Protein AF-A0A353A1F0-F1 (afdb_monomer)

Mean predicted aligned error: 6.92 Å

Secondary structure (DSSP, 8-state):
-TT---GGGT--SHHHHHHHHHTGGG-PPP----EESSS-HHHHHHHHHHHHHHHHHHHHHS-S-SS-HHHHHTT---EES--SSS-----------BTTBPPTTHHHHHHHHHHHHHHHHHH--

Foldseek 3Di:
DVPQPCVVVVRDPVCVVCVCVVCVVVVDDDDDDQEDADADPQVLVCQQVPQLVVQVVVQVVDDDDPDRSNVVCVSVRHDYPDPDDRDDDDDDDDADDPVPHRPPCNVVVVVVVVVVVVVVVVVVD

pLDDT: mean 86.82, std 7.34, range [59.19, 96.5]

Solvent-accessible surface area (backbone atoms only — not comparable to full-atom values): 7890 Å² total; per-residue (Å²): 90,97,81,67,78,48,51,91,77,72,47,66,49,61,60,63,66,44,42,63,70,76,40,46,90,71,67,71,84,84,80,84,88,41,71,34,84,86,52,41,44,41,42,43,52,49,50,48,55,46,53,57,52,50,26,48,56,49,47,72,70,43,75,96,59,100,67,56,45,47,71,74,44,64,78,66,59,55,47,52,64,57,87,67,71,94,35,65,78,82,86,87,86,86,78,78,62,54,82,96,41,72,45,93,58,48,67,61,52,49,52,52,52,50,53,48,51,53,53,52,57,62,72,77,106

Radius of gyration: 19.27 Å; Cα contacts (8 Å, |Δi|>4): 87; chains: 1; bounding box: 50×33×47 Å

Nearest PDB structures (foldseek):
  8pw1-assembly4_D  TM=2.022E-01  e=9.864E+00  Homo sapiens

Sequence (125 aa):
VKQSIYRWRGGDWEILQGAQDELSRLAPQQITLCDNWRSLPQVVSFNNAFFPKAASLLDSQAGEARFRLTDIYKDVAQRCAHSGGPQGYTRVCLYKRQGRNRPQDYDELTIMEMAQAIRQLKSLG

Structure (mmCIF, N/CA/C/O backbone):
data_AF-A0A353A1F0-F1
#
_entry.id   AF-A0A353A1F0-F1
#
loop_
_atom_site.group_PDB
_atom_site.id
_atom_site.type_symbol
_atom_site.label_atom_id
_atom_site.label_alt_id
_atom_site.label_comp_id
_atom_site.label_asym_id
_atom_site.label_entity_id
_atom_site.label_seq_id
_atom_site.pdbx_PDB_ins_code
_atom_site.Cartn_x
_atom_site.Cartn_y
_atom_site.Cartn_z
_atom_site.occupancy
_atom_site.B_iso_or_equiv
_atom_site.auth_seq_id
_atom_site.auth_comp_id
_atom_site.auth_asym_id
_atom_site.auth_atom_id
_atom_site.pdbx_PDB_model_num
ATOM 1 N N . VAL A 1 1 ? 5.277 3.322 -11.205 1.00 59.19 1 VAL A N 1
ATOM 2 C CA . VAL A 1 1 ? 4.183 2.317 -11.279 1.00 59.19 1 VAL A CA 1
ATOM 3 C C . VAL A 1 1 ? 3.209 2.334 -10.094 1.00 59.19 1 VAL A C 1
ATOM 5 O O . VAL A 1 1 ? 2.015 2.360 -10.342 1.00 59.19 1 VAL A O 1
ATOM 8 N N . LYS A 1 2 ? 3.659 2.365 -8.827 1.00 68.06 2 LYS A N 1
ATOM 9 C CA . LYS A 1 2 ? 2.849 2.120 -7.599 1.00 68.06 2 LYS A CA 1
ATOM 10 C C . LYS A 1 2 ? 1.557 2.949 -7.399 1.00 68.06 2 LYS A C 1
ATOM 12 O O . LYS A 1 2 ? 0.750 2.599 -6.551 1.00 68.06 2 LYS A O 1
ATOM 17 N N . GLN A 1 3 ? 1.371 4.040 -8.144 1.00 67.50 3 GLN A N 1
ATOM 18 C CA . GLN A 1 3 ? 0.185 4.916 -8.102 1.00 67.50 3 GLN A CA 1
ATOM 19 C C . GLN A 1 3 ? -0.622 4.888 -9.417 1.00 67.50 3 GLN A C 1
ATOM 21 O O . GLN A 1 3 ? -1.487 5.732 -9.643 1.00 67.50 3 GLN A O 1
ATOM 26 N N . SER A 1 4 ? -0.339 3.939 -10.315 1.00 71.50 4 SER A N 1
ATOM 27 C CA . SER A 1 4 ? -1.049 3.792 -11.588 1.00 71.50 4 SER A CA 1
ATOM 28 C C . SER A 1 4 ? -2.400 3.102 -11.371 1.00 71.50 4 SER A C 1
ATOM 30 O O . SER A 1 4 ? -2.544 1.897 -11.555 1.00 71.50 4 SER A O 1
ATOM 32 N N . ILE A 1 5 ? -3.396 3.876 -10.927 1.00 74.44 5 ILE A N 1
ATOM 33 C CA . ILE A 1 5 ? -4.762 3.400 -10.628 1.00 74.44 5 ILE A CA 1
ATOM 34 C C . ILE A 1 5 ? -5.770 3.668 -11.762 1.00 74.44 5 ILE A C 1
ATOM 36 O O . ILE A 1 5 ? -6.952 3.350 -11.644 1.00 74.44 5 ILE A O 1
ATOM 40 N N . TYR A 1 6 ? -5.317 4.229 -12.888 1.00 76.94 6 TYR A N 1
ATOM 41 C CA . TYR A 1 6 ? -6.164 4.640 -14.019 1.00 76.94 6 TYR A CA 1
ATOM 42 C C . TYR A 1 6 ? -6.259 3.599 -15.144 1.00 76.94 6 TYR A C 1
ATOM 44 O O . TYR A 1 6 ? -6.561 3.942 -16.287 1.00 76.94 6 TYR A O 1
ATOM 52 N N . ARG A 1 7 ? -6.048 2.312 -14.840 1.00 74.50 7 ARG A N 1
ATOM 53 C CA . ARG A 1 7 ? -6.077 1.244 -15.857 1.00 74.50 7 ARG A CA 1
ATOM 54 C C . ARG A 1 7 ? -7.414 1.165 -16.604 1.00 74.50 7 ARG A C 1
ATOM 56 O O . ARG A 1 7 ? -7.444 0.907 -17.799 1.00 74.50 7 ARG A O 1
ATOM 63 N N . TRP A 1 8 ? -8.515 1.484 -15.926 1.00 73.81 8 TRP A N 1
ATOM 64 C CA . TRP A 1 8 ? -9.861 1.531 -16.510 1.00 73.81 8 TRP A CA 1
ATOM 65 C C . TRP A 1 8 ? -10.078 2.676 -17.516 1.00 73.81 8 TRP A C 1
ATOM 67 O O . TRP A 1 8 ? -11.065 2.660 -18.243 1.00 73.81 8 TRP A O 1
ATOM 77 N N . ARG A 1 9 ? -9.165 3.655 -17.587 1.00 76.69 9 ARG A N 1
ATOM 78 C CA . ARG A 1 9 ? -9.148 4.723 -18.605 1.00 76.69 9 ARG A CA 1
ATOM 79 C C . ARG A 1 9 ? -8.105 4.481 -19.701 1.00 76.69 9 ARG A C 1
ATOM 81 O O . ARG A 1 9 ? -7.692 5.425 -20.362 1.00 76.69 9 ARG A O 1
ATOM 88 N N . GLY A 1 10 ? -7.637 3.241 -19.854 1.00 77.38 10 GLY A N 1
ATOM 89 C CA . GLY A 1 10 ? -6.571 2.905 -20.800 1.00 77.38 10 GLY A CA 1
ATOM 90 C C . GLY A 1 10 ? -5.172 3.303 -20.324 1.00 77.38 10 GLY A C 1
ATOM 91 O O . GLY A 1 10 ? -4.250 3.346 -21.129 1.00 77.38 10 GLY A O 1
ATOM 92 N N . GLY A 1 11 ? -4.991 3.601 -19.031 1.00 78.50 11 GLY A N 1
ATOM 93 C CA . GLY A 1 11 ? -3.667 3.851 -18.469 1.00 78.50 11 GLY A CA 1
ATOM 94 C C . GLY A 1 11 ? -2.814 2.583 -18.488 1.00 78.50 11 GLY A C 1
ATOM 95 O O . GLY A 1 11 ? -3.119 1.627 -17.769 1.00 78.50 11 GLY A O 1
ATOM 96 N N . ASP A 1 12 ? -1.745 2.595 -19.280 1.00 80.62 12 ASP A N 1
ATOM 97 C CA . ASP A 1 12 ? -0.781 1.505 -19.333 1.00 80.62 12 ASP A CA 1
ATOM 98 C C . ASP A 1 12 ? 0.365 1.746 -18.343 1.00 80.62 12 ASP A C 1
ATOM 100 O O . ASP A 1 12 ? 1.185 2.655 -18.485 1.00 80.62 12 ASP A O 1
ATOM 104 N N . TRP A 1 13 ? 0.393 0.944 -17.281 1.00 78.25 13 TRP A N 1
ATOM 105 C CA . TRP A 1 13 ? 1.451 1.013 -16.280 1.00 78.25 13 TRP A CA 1
ATOM 106 C C . TRP A 1 13 ? 2.751 0.361 -16.769 1.00 78.25 13 TRP A C 1
ATOM 108 O O . TRP A 1 13 ? 3.798 0.667 -16.192 1.00 78.25 13 TRP A O 1
ATOM 118 N N . GLU A 1 14 ? 2.694 -0.489 -17.807 1.00 79.00 14 GLU A N 1
ATOM 119 C CA . GLU A 1 14 ? 3.860 -1.166 -18.386 1.00 79.00 14 GLU A CA 1
ATOM 120 C C . GLU A 1 14 ? 4.861 -0.136 -18.920 1.00 79.00 14 GLU A C 1
ATOM 122 O O . GLU A 1 14 ? 6.058 -0.323 -18.737 1.00 79.00 14 GLU A O 1
ATOM 127 N N . ILE A 1 15 ? 4.391 1.017 -19.415 1.00 80.31 15 ILE A N 1
ATOM 128 C CA . ILE A 1 15 ? 5.238 2.142 -19.851 1.00 80.31 15 ILE A CA 1
ATOM 129 C C . ILE A 1 15 ? 6.209 2.572 -18.742 1.00 80.31 15 ILE A C 1
ATOM 131 O O . ILE A 1 15 ? 7.408 2.701 -18.959 1.00 80.31 15 ILE A O 1
ATOM 135 N N . LEU A 1 16 ? 5.715 2.771 -17.516 1.00 77.06 16 LEU A N 1
ATOM 136 C CA . LEU A 1 16 ? 6.564 3.197 -16.397 1.00 77.06 16 LEU A CA 1
ATOM 137 C C . LEU A 1 16 ? 7.449 2.069 -15.858 1.00 77.06 16 LEU A C 1
ATOM 139 O O . LEU A 1 16 ? 8.436 2.359 -15.187 1.00 77.06 16 LEU A O 1
ATOM 143 N N . GLN A 1 17 ? 7.071 0.810 -16.080 1.00 78.44 17 GLN A N 1
ATOM 144 C CA . GLN A 1 17 ? 7.874 -0.344 -15.681 1.00 78.44 17 GLN A CA 1
ATOM 145 C C . GLN A 1 17 ? 9.023 -0.581 -16.670 1.00 78.44 17 GLN A C 1
ATOM 147 O O . GLN A 1 17 ? 10.145 -0.820 -16.238 1.00 78.44 17 GLN A O 1
ATOM 152 N N . GLY A 1 18 ? 8.744 -0.489 -17.973 1.00 78.50 18 GLY A N 1
ATOM 153 C CA . GLY A 1 18 ? 9.695 -0.705 -19.066 1.00 78.50 18 GLY A CA 1
ATOM 154 C C . GLY A 1 18 ? 10.549 0.514 -19.414 1.00 78.50 18 GLY A C 1
ATOM 155 O O . GLY A 1 18 ? 11.543 0.370 -20.118 1.00 78.50 18 GLY A O 1
ATOM 156 N N . ALA A 1 19 ? 10.225 1.701 -18.885 1.00 81.38 19 ALA A N 1
ATOM 157 C CA . ALA A 1 19 ? 10.946 2.944 -19.171 1.00 81.38 19 ALA A CA 1
ATOM 158 C C . ALA A 1 19 ? 12.467 2.836 -18.972 1.00 81.38 19 ALA A C 1
ATOM 160 O O . ALA A 1 19 ? 13.226 3.459 -19.705 1.00 81.38 19 ALA A O 1
ATOM 161 N N . GLN A 1 20 ? 12.932 2.056 -17.994 1.00 79.50 20 GLN A N 1
ATOM 162 C CA . GLN A 1 20 ? 14.366 1.881 -17.761 1.00 79.50 20 GLN A CA 1
ATOM 163 C C . GLN A 1 20 ? 15.058 1.125 -18.903 1.00 79.50 20 GLN A C 1
ATOM 165 O O . GLN A 1 20 ? 16.146 1.521 -19.323 1.00 79.50 20 GLN A O 1
ATOM 170 N N . ASP A 1 21 ? 14.411 0.087 -19.429 1.00 82.94 21 ASP A N 1
ATOM 171 C CA . ASP A 1 21 ? 14.929 -0.714 -20.537 1.00 82.94 21 ASP A CA 1
ATOM 172 C C . ASP A 1 21 ? 14.855 0.072 -21.852 1.00 82.94 21 ASP A C 1
ATOM 174 O O . ASP A 1 21 ? 15.829 0.123 -22.608 1.00 82.94 21 ASP A O 1
ATOM 178 N N . GLU A 1 22 ? 13.739 0.765 -22.096 1.00 85.12 22 GLU A N 1
ATOM 179 C CA . GLU A 1 22 ? 13.538 1.596 -23.290 1.00 85.12 22 GLU A CA 1
ATOM 180 C C . GLU A 1 22 ? 14.512 2.779 -23.354 1.00 85.12 22 GLU A C 1
ATOM 182 O O . GLU A 1 22 ? 15.040 3.105 -24.419 1.00 85.12 22 GLU A O 1
ATOM 187 N N . LEU A 1 23 ? 14.799 3.403 -22.208 1.00 86.44 23 LEU A N 1
ATOM 188 C CA . LEU A 1 23 ? 15.713 4.540 -22.113 1.00 86.44 23 LEU A CA 1
ATOM 189 C C . LEU A 1 23 ? 17.169 4.117 -21.890 1.00 86.44 23 LEU A C 1
ATOM 191 O O . LEU A 1 23 ? 18.025 4.988 -21.781 1.00 86.44 23 LEU A O 1
ATOM 195 N N . SER A 1 24 ? 17.486 2.819 -21.858 1.00 85.19 24 SER A N 1
ATOM 196 C 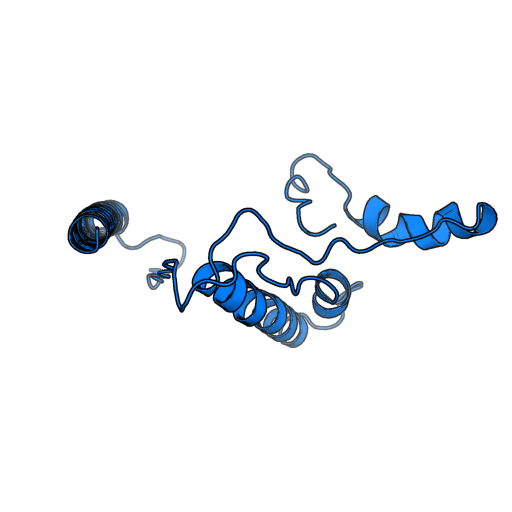CA . SER A 1 24 ? 18.829 2.292 -21.550 1.00 85.19 24 SER A CA 1
ATOM 197 C C . SER A 1 24 ? 19.960 2.950 -22.355 1.00 85.19 24 SER A C 1
ATOM 199 O O . SER A 1 24 ? 21.023 3.243 -21.808 1.00 85.19 24 SER A O 1
ATOM 201 N N . ARG A 1 25 ? 19.715 3.277 -23.633 1.00 89.31 25 ARG A N 1
ATOM 202 C CA . ARG A 1 25 ? 20.670 3.976 -24.520 1.00 89.31 25 ARG A CA 1
ATOM 203 C C . ARG A 1 25 ? 21.034 5.392 -24.063 1.00 89.31 25 ARG A C 1
ATOM 205 O O . ARG A 1 25 ? 22.068 5.905 -24.470 1.00 89.31 25 ARG A O 1
ATOM 212 N N . LEU A 1 26 ? 20.192 6.019 -23.247 1.00 90.19 26 LEU A N 1
ATOM 213 C CA . LEU A 1 26 ? 20.407 7.350 -22.675 1.00 90.19 26 LEU A CA 1
ATOM 214 C C . LEU A 1 26 ? 21.118 7.296 -21.313 1.00 90.19 26 LEU A C 1
ATOM 216 O O . LEU A 1 26 ? 21.327 8.343 -20.707 1.00 90.19 26 LEU A O 1
ATOM 220 N N . ALA A 1 27 ? 21.463 6.096 -20.829 1.00 84.06 27 ALA A N 1
ATOM 221 C CA . ALA A 1 27 ? 22.082 5.855 -19.525 1.00 84.06 27 ALA A CA 1
ATOM 222 C C . ALA A 1 27 ? 21.384 6.598 -18.358 1.00 84.06 27 ALA A C 1
ATOM 224 O O . ALA A 1 27 ? 22.035 7.334 -17.610 1.00 84.06 27 ALA A O 1
ATOM 225 N N . PRO A 1 28 ? 20.055 6.448 -18.189 1.00 85.50 28 PRO A N 1
ATOM 226 C CA . PRO A 1 28 ? 19.310 7.191 -17.186 1.00 85.50 28 PRO A CA 1
ATOM 227 C C . PRO A 1 28 ? 19.716 6.771 -15.772 1.00 85.50 28 PRO A C 1
ATOM 229 O O . PRO A 1 28 ? 19.821 5.584 -15.456 1.00 85.50 28 PRO A O 1
ATOM 232 N N . GLN A 1 29 ? 19.864 7.753 -14.884 1.00 85.81 29 GLN A N 1
ATOM 233 C CA . GLN A 1 29 ? 20.023 7.489 -13.460 1.00 85.81 29 GLN A CA 1
ATOM 234 C C . GLN A 1 29 ? 18.650 7.248 -12.822 1.00 85.81 29 GLN A C 1
ATOM 236 O O . GLN A 1 29 ? 17.804 8.142 -12.778 1.00 85.81 29 GLN A O 1
ATOM 241 N N . GLN A 1 30 ? 18.435 6.051 -12.281 1.00 82.62 30 GLN A N 1
ATOM 242 C CA . GLN A 1 30 ? 17.250 5.753 -11.482 1.00 82.62 30 GLN A CA 1
ATOM 243 C C . GLN A 1 30 ? 17.514 6.083 -10.012 1.00 82.62 30 GLN A C 1
ATOM 245 O O . GLN A 1 30 ? 18.452 5.564 -9.409 1.00 82.62 30 GLN A O 1
ATOM 250 N N . ILE A 1 31 ? 16.667 6.928 -9.421 1.00 86.06 31 ILE A N 1
ATOM 251 C CA . ILE A 1 31 ? 16.748 7.294 -8.004 1.00 86.06 31 ILE A CA 1
ATOM 252 C C . ILE A 1 31 ? 15.425 6.948 -7.324 1.00 86.06 31 ILE A C 1
ATOM 254 O O . ILE A 1 31 ? 14.369 7.470 -7.680 1.00 86.06 31 ILE A O 1
ATOM 258 N N . THR A 1 32 ? 15.486 6.083 -6.313 1.00 86.00 32 THR A N 1
ATOM 259 C CA . THR A 1 32 ? 14.329 5.736 -5.483 1.00 86.00 32 THR A CA 1
ATOM 260 C C . THR A 1 32 ? 14.239 6.676 -4.284 1.00 86.00 32 THR A C 1
ATOM 262 O O . THR A 1 32 ? 15.098 6.668 -3.405 1.00 86.00 32 THR A O 1
ATOM 265 N N . LEU A 1 33 ? 13.156 7.452 -4.213 1.00 89.94 33 LEU A N 1
ATOM 266 C CA . LEU A 1 33 ? 12.837 8.283 -3.051 1.00 89.94 33 LEU A CA 1
ATOM 267 C C . LEU A 1 33 ? 12.165 7.425 -1.974 1.00 89.94 33 LEU A C 1
ATOM 269 O O . LEU A 1 33 ? 10.978 7.103 -2.064 1.00 89.94 33 LEU A O 1
ATOM 273 N N . CYS A 1 34 ? 12.942 7.019 -0.973 1.00 91.44 34 CYS A N 1
ATOM 274 C CA . CYS A 1 34 ? 12.493 6.093 0.067 1.00 91.44 34 CYS A CA 1
ATOM 275 C C . CYS A 1 34 ? 12.008 6.778 1.353 1.00 91.44 34 CYS A C 1
ATOM 277 O O . CYS A 1 34 ? 11.360 6.118 2.161 1.00 91.44 34 CYS A O 1
ATOM 279 N N . ASP A 1 35 ? 12.255 8.074 1.546 1.00 94.31 35 ASP A N 1
ATOM 280 C CA . ASP A 1 35 ? 11.863 8.776 2.771 1.00 94.31 35 ASP A CA 1
ATOM 281 C C . ASP A 1 35 ? 10.439 9.354 2.665 1.00 94.31 35 ASP A C 1
ATOM 283 O O . ASP A 1 35 ? 10.107 10.120 1.756 1.00 94.31 35 ASP A O 1
ATOM 287 N N . ASN A 1 36 ? 9.574 8.978 3.608 1.00 94.12 36 ASN A N 1
ATOM 288 C CA . ASN A 1 36 ? 8.199 9.446 3.726 1.00 94.12 36 ASN A CA 1
ATOM 289 C C . ASN A 1 36 ? 8.107 10.550 4.788 1.00 94.12 36 ASN A C 1
ATOM 291 O O . ASN A 1 36 ? 8.199 10.295 5.991 1.00 94.12 36 ASN A O 1
ATOM 295 N N . TRP A 1 37 ? 7.877 11.773 4.313 1.00 94.50 37 TRP A N 1
ATOM 296 C CA . TRP A 1 37 ? 7.715 12.984 5.123 1.00 94.50 37 TRP A CA 1
ATOM 297 C C . TRP A 1 37 ? 6.249 13.333 5.419 1.00 94.50 37 TRP A C 1
ATOM 299 O O . TRP A 1 37 ? 5.975 14.327 6.077 1.00 94.50 37 TRP A O 1
ATOM 309 N N . ARG A 1 38 ? 5.287 12.551 4.911 1.00 93.06 38 ARG A N 1
ATOM 310 C CA . ARG A 1 38 ? 3.847 12.853 5.001 1.00 93.06 38 ARG A CA 1
ATOM 311 C C . ARG A 1 38 ? 3.157 12.102 6.134 1.00 93.06 38 ARG A C 1
ATOM 313 O O . ARG A 1 38 ? 2.225 12.622 6.736 1.00 93.06 38 ARG A O 1
ATOM 320 N N . SER A 1 39 ? 3.564 10.861 6.375 1.00 94.06 39 SER A N 1
ATOM 321 C CA . SER A 1 39 ? 2.883 9.941 7.283 1.00 94.06 39 SER A CA 1
ATOM 322 C C . SER A 1 39 ? 3.707 9.668 8.537 1.00 94.06 39 SER A C 1
ATOM 324 O O . SER A 1 39 ? 4.938 9.628 8.496 1.00 94.06 39 SER A O 1
ATOM 326 N N . LEU A 1 40 ? 3.001 9.440 9.645 1.00 94.56 40 LEU A N 1
ATOM 327 C CA . LEU A 1 40 ? 3.580 9.068 10.934 1.00 94.56 40 LEU A CA 1
ATOM 328 C C . LEU A 1 40 ? 4.036 7.592 10.957 1.00 94.56 40 LEU A C 1
ATOM 330 O O . LEU A 1 40 ? 3.567 6.797 10.129 1.00 94.56 40 LEU A O 1
ATOM 334 N N . PRO A 1 41 ? 4.913 7.202 11.906 1.00 94.81 41 PRO A N 1
ATOM 335 C CA . PRO A 1 41 ? 5.582 5.899 11.901 1.00 94.81 41 PRO A CA 1
ATOM 336 C C . PRO A 1 41 ? 4.653 4.683 11.807 1.00 94.81 41 PRO A C 1
ATOM 338 O O . PRO A 1 41 ? 4.946 3.759 11.050 1.00 94.81 41 PRO A O 1
ATOM 341 N N . GLN A 1 42 ? 3.512 4.681 12.505 1.00 94.00 42 GLN A N 1
ATOM 342 C CA . GLN A 1 42 ? 2.575 3.548 12.497 1.00 94.00 42 GLN A CA 1
ATOM 343 C C . GLN A 1 42 ? 1.949 3.304 11.121 1.00 94.00 42 GLN A C 1
ATOM 345 O O . GLN A 1 42 ? 1.785 2.159 10.708 1.00 94.00 42 GLN A O 1
ATOM 350 N N . VAL A 1 43 ? 1.641 4.369 10.377 1.00 94.88 43 VAL A N 1
ATOM 351 C CA . VAL A 1 43 ? 1.062 4.257 9.028 1.00 94.88 43 VAL A CA 1
ATOM 352 C C . VAL A 1 43 ? 2.106 3.734 8.039 1.00 94.88 43 VAL A C 1
ATOM 354 O O . VAL A 1 43 ? 1.810 2.855 7.231 1.00 94.88 43 VAL A O 1
ATOM 357 N N . VAL A 1 44 ? 3.344 4.239 8.119 1.00 95.38 44 VAL A N 1
ATOM 358 C CA . VAL A 1 44 ? 4.451 3.764 7.271 1.00 95.38 44 VAL A CA 1
ATOM 359 C C . VAL A 1 44 ? 4.760 2.294 7.567 1.00 95.38 44 VAL A C 1
ATOM 361 O O . VAL A 1 44 ? 4.866 1.496 6.639 1.00 95.38 44 VAL A O 1
ATOM 364 N N . SER A 1 45 ? 4.830 1.922 8.848 1.00 95.25 45 SER A N 1
ATOM 365 C CA . SER A 1 45 ? 5.047 0.540 9.289 1.00 95.25 45 SER A CA 1
ATOM 366 C C . SER A 1 45 ? 3.956 -0.404 8.774 1.00 95.25 45 SER A C 1
ATOM 368 O O . SER A 1 45 ? 4.266 -1.429 8.164 1.00 95.25 45 SER A O 1
ATOM 370 N N . PHE A 1 46 ? 2.681 -0.023 8.925 1.00 96.50 46 PHE A N 1
ATOM 371 C CA . PHE A 1 46 ? 1.562 -0.798 8.393 1.00 96.50 46 PHE A CA 1
ATOM 372 C C . PHE A 1 46 ? 1.682 -1.007 6.879 1.00 96.50 46 PHE A C 1
ATOM 37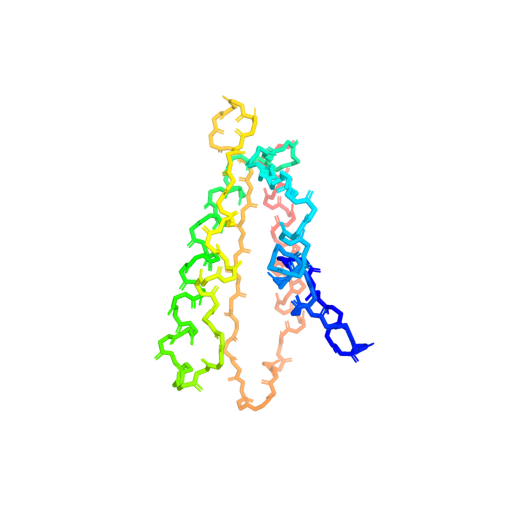4 O O . PHE A 1 46 ? 1.609 -2.142 6.416 1.00 96.50 46 PHE A O 1
ATOM 381 N N . ASN A 1 47 ? 1.912 0.058 6.104 1.00 95.62 47 ASN A N 1
ATOM 382 C CA . ASN A 1 47 ? 2.030 -0.042 4.647 1.00 95.62 47 ASN A CA 1
ATOM 383 C C . ASN A 1 47 ? 3.200 -0.946 4.229 1.00 95.62 47 ASN A C 1
ATOM 385 O O . ASN A 1 47 ? 3.038 -1.797 3.350 1.00 95.62 47 ASN A O 1
ATOM 389 N N . ASN A 1 48 ? 4.354 -0.798 4.884 1.00 95.69 48 ASN A N 1
ATOM 390 C CA . ASN A 1 48 ? 5.537 -1.619 4.629 1.00 95.69 48 ASN A CA 1
ATOM 391 C C . ASN A 1 48 ? 5.303 -3.103 4.947 1.00 95.69 48 ASN A C 1
ATOM 393 O O . ASN A 1 48 ? 5.893 -3.954 4.290 1.00 95.69 48 ASN A O 1
ATOM 397 N N . ALA A 1 49 ? 4.452 -3.428 5.922 1.00 96.06 49 ALA A N 1
ATOM 398 C CA . ALA A 1 49 ? 4.087 -4.809 6.229 1.00 96.06 49 ALA A CA 1
ATOM 399 C C . ALA A 1 49 ? 3.003 -5.350 5.279 1.00 96.06 49 ALA A C 1
ATOM 401 O O . ALA A 1 49 ? 3.073 -6.492 4.822 1.00 96.06 49 ALA A O 1
ATOM 402 N N . PHE A 1 50 ? 1.996 -4.531 4.972 1.00 95.69 50 PHE A N 1
ATOM 403 C CA . PHE A 1 50 ? 0.803 -4.945 4.242 1.00 95.69 50 PHE A CA 1
ATOM 404 C C . PHE A 1 50 ? 1.074 -5.189 2.755 1.00 95.69 50 PHE A C 1
ATOM 406 O O . PHE A 1 50 ? 0.773 -6.270 2.251 1.00 95.69 50 PHE A O 1
ATOM 413 N N . PHE A 1 51 ? 1.645 -4.213 2.039 1.00 94.25 51 PHE A N 1
ATOM 414 C CA . PHE A 1 51 ? 1.736 -4.282 0.575 1.00 94.25 51 PHE A CA 1
ATOM 415 C C . PHE A 1 51 ? 2.653 -5.402 0.058 1.00 94.25 51 PHE A C 1
ATOM 417 O O . PHE A 1 51 ? 2.213 -6.130 -0.833 1.00 94.25 51 PHE A O 1
ATOM 424 N N . PRO A 1 52 ? 3.864 -5.628 0.609 1.00 93.94 52 PRO A N 1
ATOM 425 C CA . PRO A 1 52 ? 4.694 -6.760 0.192 1.00 93.94 52 PRO A CA 1
ATOM 426 C C . PRO A 1 52 ? 4.018 -8.109 0.455 1.00 93.94 52 PRO A C 1
ATOM 428 O O . PRO A 1 52 ? 4.068 -9.009 -0.385 1.00 93.94 52 PRO A O 1
ATOM 431 N N . LYS A 1 53 ? 3.329 -8.245 1.598 1.00 95.38 53 LYS A N 1
ATOM 432 C CA . LYS A 1 53 ? 2.612 -9.475 1.948 1.00 95.38 53 LYS A CA 1
ATOM 433 C C . LYS A 1 53 ? 1.427 -9.720 1.018 1.00 95.38 53 LYS A C 1
ATOM 435 O O . LYS A 1 53 ? 1.241 -10.848 0.568 1.00 95.38 53 LYS A O 1
ATOM 440 N N . ALA A 1 54 ? 0.653 -8.680 0.715 1.00 93.56 54 ALA A N 1
ATOM 441 C CA . ALA A 1 54 ? -0.463 -8.754 -0.220 1.00 93.56 54 ALA A CA 1
ATOM 442 C C . ALA A 1 54 ? 0.011 -9.121 -1.633 1.00 93.56 54 ALA A C 1
ATOM 444 O O . ALA A 1 54 ? -0.564 -10.018 -2.242 1.00 93.56 54 ALA A O 1
ATOM 445 N N . ALA A 1 55 ? 1.090 -8.497 -2.122 1.00 92.81 55 ALA A N 1
ATOM 446 C CA . ALA A 1 55 ? 1.685 -8.823 -3.417 1.00 92.81 55 ALA A CA 1
ATOM 447 C C . ALA A 1 55 ? 2.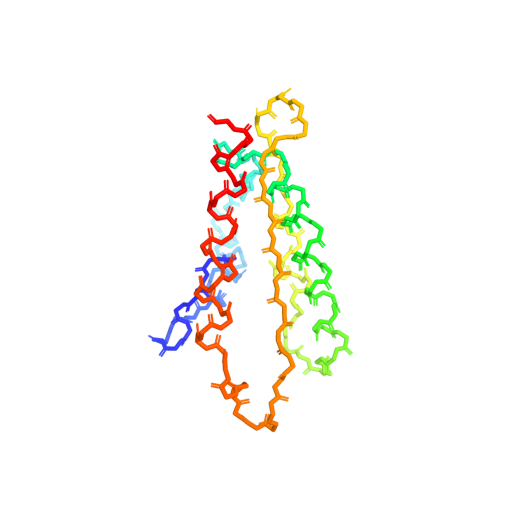107 -10.298 -3.488 1.00 92.81 55 ALA A C 1
ATOM 449 O O . ALA A 1 55 ? 1.714 -11.005 -4.410 1.00 92.81 55 ALA A O 1
ATOM 450 N N . SER A 1 56 ? 2.824 -10.788 -2.471 1.00 93.75 56 SER A N 1
ATOM 451 C CA . SER A 1 56 ? 3.242 -12.193 -2.399 1.00 93.75 56 SER A CA 1
ATOM 452 C C . SER A 1 56 ? 2.064 -13.172 -2.339 1.00 93.75 56 SER A C 1
ATOM 454 O O . SER A 1 56 ? 2.127 -14.223 -2.971 1.00 93.75 56 SER A O 1
ATOM 456 N N . LEU A 1 57 ? 1.000 -12.845 -1.600 1.00 95.00 57 LEU A N 1
ATOM 457 C CA . LEU A 1 57 ? -0.192 -13.691 -1.491 1.00 95.00 57 LEU A CA 1
ATOM 458 C C . LEU A 1 57 ? -0.998 -13.733 -2.794 1.00 95.00 57 LEU A C 1
ATOM 460 O O . LEU A 1 57 ? -1.546 -14.770 -3.147 1.00 95.00 57 LEU A O 1
ATOM 464 N N . LEU A 1 58 ? -1.080 -12.617 -3.513 1.00 92.44 58 LEU A N 1
ATOM 465 C CA . LEU A 1 58 ? -1.756 -12.575 -4.807 1.00 92.44 58 LEU A CA 1
ATOM 466 C C . LEU A 1 58 ? -0.949 -13.312 -5.878 1.00 92.44 58 LEU A C 1
ATOM 468 O O . LEU A 1 58 ? -1.526 -14.063 -6.657 1.00 92.44 58 LEU A O 1
ATOM 472 N N . ASP A 1 59 ? 0.376 -13.178 -5.864 1.00 93.31 59 ASP A N 1
ATOM 473 C CA . ASP A 1 59 ? 1.267 -13.913 -6.763 1.00 93.31 59 ASP A CA 1
ATOM 474 C C . ASP A 1 59 ? 1.261 -15.428 -6.537 1.00 93.31 59 ASP A C 1
ATOM 476 O O . ASP A 1 59 ? 1.584 -16.171 -7.454 1.00 93.31 59 ASP A O 1
ATOM 480 N N . SER A 1 60 ? 0.925 -15.909 -5.335 1.00 91.88 60 SER A N 1
ATOM 481 C CA . SER A 1 60 ? 0.777 -17.349 -5.091 1.00 91.88 60 SER A CA 1
ATOM 482 C C . SER A 1 60 ? -0.587 -17.898 -5.519 1.00 91.88 60 SER A C 1
ATOM 484 O O . SER A 1 60 ? -0.750 -19.112 -5.618 1.00 91.88 60 SER A O 1
ATOM 486 N N . GLN A 1 61 ? -1.570 -17.022 -5.746 1.00 91.50 61 GLN A N 1
ATOM 487 C CA . GLN A 1 61 ? -2.920 -17.376 -6.196 1.00 91.50 61 GLN A CA 1
ATOM 488 C C . GLN A 1 61 ? -3.097 -17.193 -7.704 1.00 91.50 61 GLN A C 1
ATOM 490 O O . GLN A 1 61 ? -3.882 -17.905 -8.330 1.00 91.50 61 GLN A O 1
ATOM 495 N N . ALA A 1 62 ? -2.383 -16.234 -8.289 1.00 81.31 62 ALA A N 1
ATOM 496 C CA . ALA A 1 62 ? -2.251 -16.093 -9.725 1.00 81.31 62 ALA A CA 1
ATOM 497 C C . ALA A 1 62 ? -1.259 -17.157 -10.214 1.00 81.31 62 ALA A C 1
ATOM 499 O O . ALA A 1 62 ? -0.145 -17.219 -9.713 1.00 81.31 62 ALA A O 1
ATOM 500 N N . GLY A 1 63 ? -1.669 -18.020 -11.147 1.00 78.56 63 GLY A N 1
ATOM 501 C CA . GLY A 1 63 ? -0.784 -19.020 -11.756 1.00 78.56 63 GLY A CA 1
ATOM 502 C C . GLY A 1 63 ? 0.320 -18.376 -12.608 1.00 78.56 63 GLY A C 1
ATOM 503 O O . GLY A 1 63 ? 1.120 -17.573 -12.136 1.00 78.56 63 GLY A O 1
ATOM 504 N N . GLU A 1 64 ? 0.375 -18.693 -13.900 1.00 77.56 64 GLU A N 1
ATOM 505 C CA . GLU A 1 64 ? 1.333 -18.055 -14.812 1.00 77.56 64 GLU A CA 1
ATOM 506 C C . GLU A 1 64 ? 0.860 -16.649 -15.211 1.00 77.56 64 GLU A C 1
ATOM 508 O O . GLU A 1 64 ? 0.157 -16.448 -16.201 1.00 77.56 64 GLU A O 1
ATOM 513 N N . ALA A 1 65 ? 1.228 -15.652 -14.408 1.00 80.94 65 ALA A N 1
ATOM 514 C CA . ALA A 1 65 ? 1.062 -14.247 -14.754 1.00 80.94 65 ALA A CA 1
ATOM 515 C C . ALA A 1 65 ? 2.296 -13.726 -15.509 1.00 80.94 65 ALA A C 1
ATOM 517 O O . ALA A 1 65 ? 3.430 -13.972 -15.103 1.00 80.94 65 ALA A O 1
ATOM 518 N N . ARG A 1 66 ? 2.075 -12.929 -16.568 1.00 80.38 66 ARG A N 1
ATOM 519 C CA . ARG A 1 66 ? 3.140 -12.239 -17.333 1.00 80.38 66 ARG A CA 1
ATOM 520 C C . ARG A 1 66 ? 4.046 -11.374 -16.445 1.00 80.38 66 ARG A C 1
ATOM 522 O O . ARG A 1 66 ? 5.209 -11.177 -16.773 1.00 80.38 66 ARG A O 1
ATOM 529 N N . PHE A 1 67 ? 3.509 -10.861 -15.339 1.00 81.44 67 PHE A N 1
ATOM 530 C CA . PHE A 1 67 ? 4.242 -10.070 -14.358 1.00 81.44 67 PHE A CA 1
ATOM 531 C C . PHE A 1 67 ? 3.887 -10.519 -12.948 1.00 81.44 67 PHE A C 1
ATOM 533 O O . PHE A 1 67 ? 2.723 -10.799 -12.656 1.00 81.44 67 PHE A O 1
ATOM 540 N N . ARG A 1 68 ? 4.888 -10.514 -12.071 1.00 88.25 68 ARG A N 1
ATOM 541 C CA . ARG A 1 68 ? 4.736 -10.762 -10.639 1.00 88.25 68 ARG A CA 1
ATOM 542 C C . ARG A 1 68 ? 4.503 -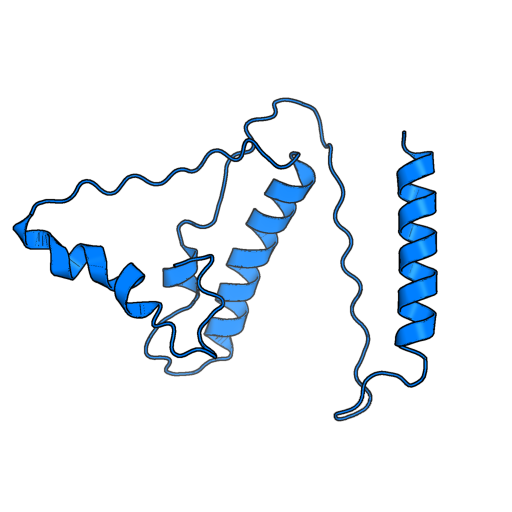9.441 -9.918 1.00 88.25 68 ARG A C 1
ATOM 544 O O . ARG A 1 68 ? 5.245 -8.475 -10.108 1.00 88.25 68 ARG A O 1
ATOM 551 N N . LEU A 1 69 ? 3.485 -9.379 -9.069 1.00 89.12 69 LEU A N 1
ATOM 552 C CA . LEU A 1 69 ? 3.237 -8.221 -8.216 1.00 89.12 69 LEU A CA 1
ATOM 553 C C . LEU A 1 69 ? 4.406 -7.987 -7.260 1.00 89.12 69 LEU A C 1
ATOM 555 O O . LEU A 1 69 ? 4.709 -6.832 -6.964 1.00 89.12 69 LEU A O 1
ATOM 559 N N . THR A 1 70 ? 5.102 -9.038 -6.814 1.00 91.38 70 THR A N 1
ATOM 560 C CA . THR A 1 70 ? 6.309 -8.876 -5.991 1.00 91.38 70 THR A CA 1
ATOM 561 C C . THR A 1 70 ? 7.379 -8.048 -6.691 1.00 91.38 70 THR A C 1
ATOM 563 O O . THR A 1 70 ? 8.009 -7.220 -6.039 1.00 91.38 70 THR A O 1
ATOM 566 N N . ASP A 1 71 ? 7.530 -8.185 -8.010 1.00 88.62 71 ASP A N 1
ATOM 567 C CA . ASP A 1 71 ? 8.529 -7.433 -8.778 1.00 88.62 71 ASP A CA 1
ATOM 568 C C . ASP A 1 71 ? 8.129 -5.961 -8.924 1.00 88.62 71 ASP A C 1
ATOM 570 O O . ASP A 1 71 ? 8.964 -5.064 -8.810 1.00 88.62 71 ASP A O 1
ATOM 574 N N . ILE A 1 72 ? 6.833 -5.693 -9.108 1.00 85.94 72 ILE A N 1
ATOM 575 C CA . ILE A 1 72 ? 6.282 -4.332 -9.205 1.00 85.94 72 ILE A CA 1
ATOM 576 C C . ILE A 1 72 ? 6.381 -3.595 -7.859 1.00 85.94 72 ILE A C 1
ATOM 578 O O . ILE A 1 72 ? 6.639 -2.387 -7.807 1.00 85.94 72 ILE A O 1
ATOM 582 N N . TYR A 1 73 ? 6.166 -4.312 -6.754 1.00 87.38 73 TYR A N 1
ATOM 583 C CA . TYR A 1 73 ? 6.152 -3.763 -5.397 1.00 87.38 73 TYR A CA 1
ATOM 584 C C . TYR A 1 73 ? 7.492 -3.903 -4.657 1.00 87.38 73 TYR A C 1
ATOM 586 O O . TYR A 1 73 ? 7.569 -3.487 -3.501 1.00 87.38 73 TYR A O 1
ATOM 594 N N . LYS A 1 74 ? 8.557 -4.403 -5.299 1.00 88.06 74 LYS A N 1
ATOM 595 C CA . LYS A 1 74 ? 9.857 -4.686 -4.658 1.00 88.06 74 LYS A CA 1
ATOM 596 C C . LYS A 1 74 ? 10.440 -3.501 -3.874 1.00 88.06 74 LYS A C 1
ATOM 598 O O . LYS A 1 74 ? 10.929 -3.670 -2.764 1.00 88.06 74 LYS A O 1
ATOM 603 N N . ASP A 1 75 ? 10.281 -2.286 -4.400 1.00 87.75 75 ASP A N 1
ATOM 604 C CA . ASP A 1 75 ? 10.837 -1.063 -3.807 1.00 87.75 75 ASP A CA 1
ATOM 605 C C . ASP A 1 75 ? 9.794 -0.265 -3.001 1.00 87.75 75 ASP A C 1
ATOM 607 O O . ASP A 1 75 ? 9.934 0.947 -2.829 1.00 87.75 75 ASP A O 1
ATOM 611 N N . VAL A 1 76 ? 8.653 -0.857 -2.617 1.00 88.00 76 VAL A N 1
ATOM 612 C CA . VAL A 1 76 ? 7.546 -0.126 -1.958 1.00 88.00 76 VAL A CA 1
ATOM 613 C C . VAL A 1 76 ? 7.891 0.348 -0.547 1.00 88.00 76 VAL A C 1
ATOM 615 O O . VAL A 1 76 ? 7.307 1.330 -0.099 1.00 88.00 76 VAL A O 1
ATOM 618 N N . ALA A 1 77 ? 8.826 -0.319 0.132 1.00 92.19 77 ALA A N 1
ATOM 619 C CA . ALA A 1 77 ? 9.166 -0.013 1.513 1.00 92.19 77 ALA A CA 1
ATOM 620 C C . ALA A 1 77 ? 9.750 1.402 1.656 1.00 92.19 77 ALA A C 1
ATOM 622 O O . ALA A 1 77 ? 10.658 1.795 0.923 1.00 92.19 77 ALA A O 1
ATOM 623 N N . GLN A 1 78 ? 9.232 2.160 2.623 1.00 93.94 78 GLN A N 1
ATOM 624 C CA . GLN A 1 78 ? 9.657 3.532 2.903 1.00 93.94 78 GLN A CA 1
ATOM 625 C C . GLN A 1 78 ? 10.197 3.680 4.326 1.00 93.94 78 GLN A C 1
ATOM 627 O O . GLN A 1 78 ? 9.743 3.005 5.250 1.00 93.94 78 GLN A O 1
ATOM 632 N N . ARG A 1 79 ? 11.125 4.613 4.527 1.00 95.00 79 ARG A N 1
ATOM 633 C CA . ARG A 1 79 ? 11.560 5.059 5.855 1.00 95.00 79 ARG A CA 1
ATOM 634 C C . ARG A 1 79 ? 10.689 6.229 6.294 1.00 95.00 79 ARG A C 1
ATOM 636 O O . ARG A 1 79 ? 10.407 7.119 5.499 1.00 95.00 79 ARG A O 1
ATOM 643 N N . CYS A 1 80 ? 10.238 6.237 7.544 1.00 94.44 80 CYS A N 1
ATOM 644 C CA . CYS A 1 80 ? 9.533 7.398 8.082 1.00 94.44 80 CYS A CA 1
ATOM 645 C C . CYS A 1 80 ? 10.563 8.470 8.453 1.00 94.44 80 CYS A C 1
ATOM 647 O O . CYS A 1 80 ? 11.487 8.185 9.209 1.00 94.44 80 CYS A O 1
ATOM 649 N N . ALA A 1 81 ? 10.404 9.687 7.929 1.00 92.81 81 ALA A N 1
ATOM 650 C CA . ALA A 1 81 ? 11.293 10.801 8.258 1.00 92.81 81 ALA A CA 1
ATOM 651 C C . ALA A 1 81 ? 11.017 11.390 9.656 1.00 92.81 81 ALA A C 1
ATOM 653 O O . ALA A 1 81 ? 11.853 12.097 10.214 1.00 92.81 81 ALA A O 1
ATOM 654 N N . HIS A 1 82 ? 9.851 11.091 10.238 1.00 89.00 82 HIS A N 1
ATOM 655 C CA . HIS A 1 82 ? 9.506 11.495 11.595 1.00 89.00 82 HIS A CA 1
ATOM 656 C C . HIS A 1 82 ? 10.222 10.598 12.612 1.00 89.00 82 HIS A C 1
ATOM 658 O O . HIS A 1 82 ? 10.030 9.385 12.619 1.00 89.00 82 HIS A O 1
ATOM 664 N N . SER A 1 83 ? 10.997 11.206 13.508 1.00 76.31 83 SER A N 1
ATOM 665 C CA . SER A 1 83 ? 11.767 10.531 1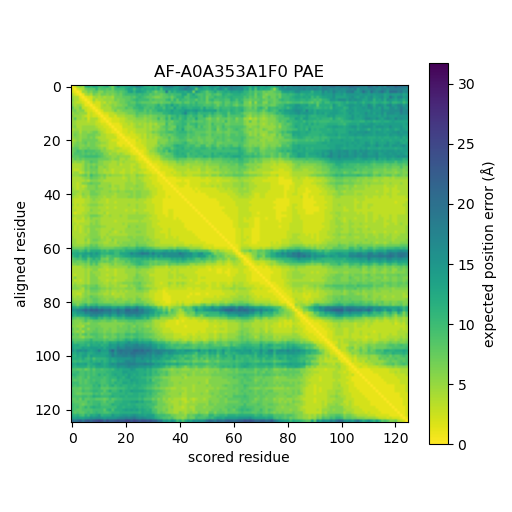4.565 1.00 76.31 83 SER A CA 1
ATOM 666 C C . SER A 1 83 ? 11.013 10.383 15.896 1.00 76.31 83 SER A C 1
ATOM 668 O O . SER A 1 83 ? 11.602 10.023 16.914 1.00 76.31 83 SER A O 1
ATOM 670 N N . GLY A 1 84 ? 9.706 10.667 15.908 1.00 71.38 84 GLY A N 1
ATOM 671 C CA . GLY A 1 84 ? 8.853 10.488 17.082 1.00 71.38 84 GLY A CA 1
ATOM 672 C C . GLY A 1 84 ? 8.594 9.014 17.412 1.00 71.38 84 GLY A C 1
ATOM 673 O O . GLY A 1 84 ? 8.827 8.126 16.594 1.00 71.38 84 GLY A O 1
ATOM 674 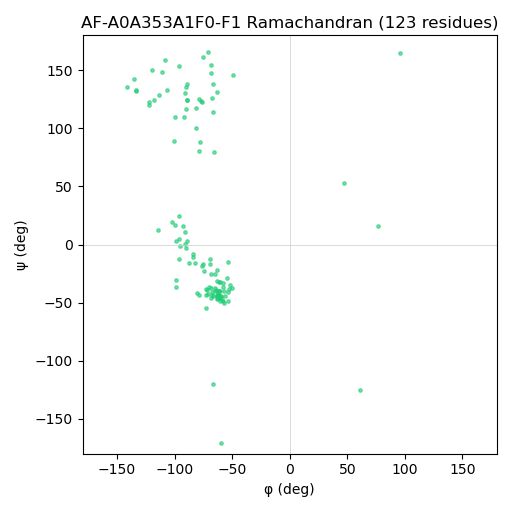N N . GLY A 1 85 ? 8.074 8.758 18.618 1.00 78.75 85 GLY A N 1
ATOM 675 C CA . GLY A 1 85 ? 7.628 7.427 19.049 1.00 78.75 85 GLY A CA 1
ATOM 676 C C . GLY A 1 85 ? 6.512 6.826 18.169 1.00 78.75 85 GLY A C 1
ATOM 677 O O . GLY A 1 85 ? 6.183 7.374 17.116 1.00 78.75 85 GLY A O 1
ATOM 678 N N . PRO A 1 86 ? 5.894 5.704 18.581 1.00 82.25 86 PRO A N 1
ATOM 679 C CA . PRO A 1 86 ? 4.876 4.994 17.801 1.00 82.25 86 PRO A CA 1
ATOM 680 C C . PRO A 1 86 ? 3.588 5.824 17.619 1.00 82.25 86 PRO A C 1
ATOM 682 O O . PRO A 1 86 ? 2.596 5.607 18.304 1.00 82.25 86 PRO A O 1
ATOM 685 N N . GLN A 1 87 ? 3.605 6.773 16.684 1.00 89.31 87 GLN A N 1
ATOM 686 C CA . GLN A 1 87 ? 2.509 7.692 16.381 1.00 89.31 87 GLN A CA 1
ATOM 687 C C . GLN A 1 87 ? 1.841 7.358 15.047 1.00 89.31 87 GLN A C 1
ATOM 689 O O . GLN A 1 87 ? 2.446 6.761 14.153 1.00 89.31 87 GLN A O 1
ATOM 694 N N . GLY A 1 88 ? 0.603 7.820 14.891 1.00 89.88 88 GLY A N 1
ATOM 695 C CA . GLY A 1 88 ? -0.259 7.501 13.759 1.00 89.88 88 GLY A CA 1
ATOM 696 C C . GLY A 1 88 ? -1.206 6.349 14.076 1.00 89.88 88 GLY A C 1
ATOM 697 O O . GLY A 1 88 ? -1.034 5.626 15.054 1.00 89.88 88 GLY A O 1
ATOM 698 N N . TYR A 1 89 ? -2.228 6.189 13.243 1.00 90.38 89 TYR A N 1
ATOM 699 C CA . TYR A 1 89 ? -3.294 5.224 13.474 1.00 90.38 89 TYR A CA 1
ATOM 700 C C . TYR A 1 89 ? -3.715 4.577 12.161 1.00 90.38 89 TYR A C 1
ATOM 702 O O . TYR A 1 89 ? -3.899 5.266 11.158 1.00 90.38 89 TYR A O 1
ATOM 710 N N . THR A 1 90 ? -3.881 3.256 12.181 1.00 92.00 90 THR A N 1
ATOM 711 C CA . THR A 1 90 ? -4.452 2.489 11.072 1.00 92.00 90 THR A CA 1
ATOM 712 C C . THR A 1 90 ? -5.483 1.516 11.626 1.00 92.00 90 THR A C 1
ATOM 714 O O . THR A 1 90 ? -5.206 0.806 12.590 1.00 92.00 90 THR A O 1
ATOM 717 N N . ARG A 1 91 ? -6.659 1.451 10.997 1.00 90.75 91 ARG A N 1
ATOM 718 C CA . ARG A 1 91 ? -7.711 0.478 11.305 1.00 90.75 91 ARG A CA 1
ATOM 719 C C . ARG A 1 91 ? -8.234 -0.115 10.005 1.00 90.75 91 ARG A C 1
ATOM 721 O O . ARG A 1 91 ? -8.549 0.622 9.076 1.00 90.75 91 ARG A O 1
ATOM 728 N N . VAL A 1 92 ? -8.337 -1.440 9.957 1.00 90.38 92 VAL A N 1
ATOM 729 C CA . VAL A 1 92 ? -8.897 -2.179 8.820 1.00 90.38 92 VAL A CA 1
ATOM 730 C C . VAL A 1 92 ? -10.063 -3.019 9.324 1.00 90.38 92 VAL A C 1
ATOM 732 O O . VAL A 1 92 ? -9.893 -3.841 10.220 1.00 90.38 92 VAL A O 1
ATOM 735 N N . CYS A 1 93 ? -11.241 -2.815 8.740 1.00 87.75 93 CYS A N 1
ATOM 736 C CA . CYS A 1 93 ? -12.447 -3.584 9.035 1.00 87.75 93 CYS A CA 1
ATOM 737 C C . CYS A 1 93 ? -12.894 -4.306 7.762 1.00 87.75 93 CYS A C 1
ATOM 739 O O . CYS A 1 93 ? -13.092 -3.674 6.725 1.00 87.75 93 CYS A O 1
ATOM 741 N N . LEU A 1 94 ? -13.028 -5.631 7.837 1.00 87.50 94 LEU A N 1
ATOM 742 C CA . LEU A 1 94 ? -13.453 -6.471 6.720 1.00 87.50 94 LEU A CA 1
ATOM 743 C C . LEU A 1 94 ? -14.821 -7.073 7.032 1.00 87.50 94 LEU A C 1
ATOM 745 O O . LEU A 1 94 ? -15.002 -7.698 8.075 1.00 87.50 94 LEU A O 1
ATOM 749 N N . TYR A 1 95 ? -15.763 -6.924 6.105 1.00 85.69 95 TYR A N 1
ATOM 750 C CA . TYR A 1 95 ? -17.104 -7.487 6.226 1.00 85.69 95 TYR A CA 1
ATOM 751 C C . TYR A 1 95 ? -17.258 -8.682 5.291 1.00 85.69 95 TYR A C 1
ATOM 753 O O . TYR A 1 95 ? -16.912 -8.619 4.108 1.00 85.69 95 TYR A O 1
ATOM 761 N N . LYS A 1 96 ? -17.802 -9.782 5.815 1.00 85.69 96 LYS A N 1
ATOM 762 C CA . LYS A 1 96 ? -18.069 -10.980 5.018 1.00 85.69 96 LYS A CA 1
ATOM 763 C C . LYS A 1 96 ? -19.173 -10.681 4.002 1.00 85.69 96 LYS A C 1
ATOM 765 O O . LYS A 1 96 ? -20.254 -10.238 4.374 1.00 85.69 96 LYS A O 1
ATOM 770 N N . ARG A 1 97 ? -18.915 -10.935 2.717 1.00 84.94 97 ARG A N 1
ATOM 771 C CA 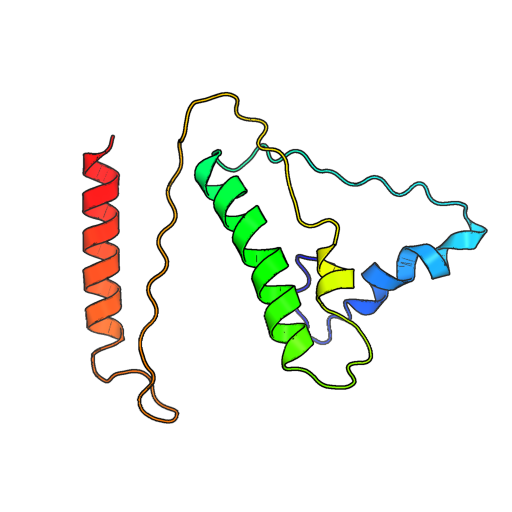. ARG A 1 97 ? -19.929 -10.778 1.659 1.00 84.94 97 ARG A CA 1
ATOM 772 C C . ARG A 1 97 ? -21.035 -11.825 1.796 1.00 84.94 97 ARG A C 1
ATOM 774 O O . ARG A 1 97 ? -20.767 -12.964 2.178 1.00 84.94 97 ARG A O 1
ATOM 781 N N . GLN A 1 98 ? -22.254 -11.451 1.408 1.00 83.88 98 GLN A N 1
ATOM 782 C CA . GLN A 1 98 ? -23.377 -12.374 1.239 1.00 83.88 98 GLN A CA 1
ATOM 783 C C . GLN A 1 98 ? -23.540 -12.677 -0.257 1.00 83.88 98 GLN A C 1
ATOM 785 O O . GLN A 1 98 ? -24.197 -11.951 -1.005 1.00 83.88 98 GLN A O 1
ATOM 790 N N . GLY A 1 99 ? -22.847 -13.717 -0.729 1.00 85.81 99 GLY A N 1
ATOM 791 C CA . GLY A 1 99 ? -22.739 -14.006 -2.160 1.00 85.81 99 GLY A CA 1
ATOM 792 C C . GLY A 1 99 ? -22.062 -12.856 -2.918 1.00 85.81 99 GLY A C 1
ATOM 793 O O . GLY A 1 99 ? -20.958 -12.433 -2.570 1.00 85.81 99 GLY A O 1
ATOM 794 N N . ARG A 1 100 ? -22.726 -12.329 -3.957 1.00 81.81 100 ARG A N 1
ATOM 795 C CA . ARG A 1 100 ? -22.253 -11.147 -4.705 1.00 81.81 100 ARG A CA 1
ATOM 796 C C . ARG A 1 100 ? -22.654 -9.819 -4.059 1.00 81.81 100 ARG A C 1
ATOM 798 O O . ARG A 1 100 ? -22.130 -8.784 -4.467 1.00 81.81 100 ARG A O 1
ATOM 805 N N . ASN A 1 101 ? -23.493 -9.834 -3.030 1.00 83.38 101 ASN A N 1
ATOM 806 C CA . ASN A 1 101 ? -24.000 -8.623 -2.400 1.00 83.38 101 ASN A CA 1
ATOM 807 C C . ASN A 1 101 ? -23.174 -8.243 -1.165 1.00 83.38 101 ASN A C 1
ATOM 809 O O . ASN A 1 101 ? -22.535 -9.082 -0.515 1.00 83.38 101 ASN A O 1
ATOM 813 N N . ARG A 1 102 ? -23.176 -6.945 -0.854 1.00 84.69 102 ARG A N 1
ATOM 814 C CA . ARG A 1 102 ? -22.754 -6.451 0.460 1.00 84.69 102 ARG A CA 1
ATOM 815 C C . ARG A 1 102 ? -23.773 -6.896 1.524 1.00 84.69 102 ARG A C 1
ATOM 817 O O . ARG A 1 102 ? -24.923 -7.139 1.158 1.00 84.69 102 ARG A O 1
ATOM 824 N N . PRO A 1 103 ? -23.373 -7.031 2.802 1.00 86.12 103 PRO A N 1
ATOM 825 C CA . PRO A 1 103 ? -24.322 -7.232 3.897 1.00 86.12 103 PRO A CA 1
ATOM 826 C C . PRO A 1 103 ? -25.457 -6.207 3.842 1.00 86.12 103 PRO A C 1
ATOM 828 O O . PRO A 1 103 ? -25.218 -5.064 3.453 1.00 86.12 103 PRO A O 1
ATOM 831 N N . GLN A 1 104 ? -26.663 -6.615 4.234 1.00 86.00 104 GLN A N 1
ATOM 832 C CA . GLN A 1 104 ? -27.844 -5.748 4.200 1.00 86.00 104 GLN A CA 1
ATOM 833 C C . GLN A 1 104 ? -27.618 -4.465 5.020 1.00 86.00 104 GLN A C 1
ATOM 835 O O . GLN A 1 104 ? -27.871 -3.373 4.523 1.00 86.00 104 GLN A O 1
ATOM 840 N N . ASP A 1 105 ? -26.964 -4.598 6.176 1.00 89.12 105 ASP A N 1
ATOM 841 C CA . ASP A 1 105 ? -26.681 -3.491 7.099 1.00 89.12 105 ASP A CA 1
ATOM 842 C C . ASP A 1 105 ? -25.305 -2.844 6.859 1.00 89.12 105 ASP A C 1
ATOM 844 O O . ASP A 1 105 ? -24.771 -2.150 7.721 1.00 89.12 105 ASP A O 1
ATOM 848 N N . TYR A 1 106 ? -24.667 -3.094 5.707 1.00 89.00 106 TYR A N 1
ATOM 849 C CA . TYR A 1 106 ? -23.294 -2.642 5.446 1.00 89.00 106 TYR A CA 1
ATOM 850 C C . TYR A 1 106 ? -23.126 -1.127 5.597 1.00 89.00 106 TYR A C 1
ATOM 852 O O . TYR A 1 106 ? -22.139 -0.678 6.182 1.00 89.00 106 TYR A O 1
ATOM 860 N N . ASP A 1 107 ? -24.069 -0.349 5.064 1.00 90.62 107 ASP A N 1
ATOM 861 C CA . ASP A 1 107 ? -23.991 1.113 5.087 1.00 90.62 107 ASP A CA 1
ATOM 862 C C . ASP A 1 107 ? -24.148 1.640 6.525 1.00 90.62 107 ASP A C 1
ATOM 864 O O . ASP A 1 107 ? -23.330 2.440 6.979 1.00 90.62 107 ASP A O 1
ATOM 868 N N . GLU A 1 108 ? -25.133 1.129 7.272 1.00 91.81 108 GLU A N 1
ATOM 869 C CA . GLU A 1 108 ? -25.387 1.501 8.671 1.00 91.81 108 GLU A CA 1
ATOM 870 C C . GLU A 1 108 ? -24.219 1.124 9.590 1.00 91.81 108 GLU A C 1
ATOM 872 O O . GLU A 1 108 ? -23.728 1.965 10.348 1.00 91.81 108 GLU A O 1
ATOM 877 N N . LEU A 1 109 ? -23.710 -0.108 9.469 1.00 89.25 109 LEU A N 1
ATOM 878 C CA . LEU A 1 109 ? -22.540 -0.574 10.215 1.00 89.25 109 LEU A CA 1
ATOM 879 C C . LEU A 1 109 ? -21.312 0.283 9.906 1.00 89.25 109 LEU A C 1
ATOM 881 O O . LEU A 1 109 ? -20.611 0.708 10.821 1.00 89.25 109 LEU A O 1
ATOM 885 N N . THR A 1 110 ? -21.070 0.589 8.629 1.00 91.00 110 THR A N 1
ATOM 886 C CA . THR A 1 110 ? -19.929 1.417 8.220 1.00 91.00 110 THR A CA 1
ATOM 887 C C . THR A 1 110 ? -20.026 2.822 8.810 1.00 91.00 110 THR A C 1
ATOM 889 O O . THR A 1 110 ? -19.043 3.310 9.366 1.00 91.00 110 THR A O 1
ATOM 892 N N . ILE A 1 111 ? -21.197 3.463 8.749 1.00 92.44 111 ILE A N 1
ATOM 893 C CA . ILE A 1 111 ? -21.405 4.800 9.327 1.00 92.44 111 ILE A CA 1
ATOM 894 C C . ILE A 1 111 ? -21.178 4.776 10.841 1.00 92.44 111 ILE A C 1
ATOM 896 O O . ILE A 1 111 ? -20.470 5.638 11.371 1.00 92.44 111 ILE A O 1
ATOM 900 N N . MET A 1 112 ? -21.739 3.786 11.540 1.00 92.31 112 MET A N 1
ATOM 901 C CA . MET A 1 112 ? -21.597 3.658 12.989 1.00 92.31 112 MET A CA 1
ATOM 902 C C . MET A 1 112 ? -20.131 3.457 13.396 1.00 92.31 112 MET A C 1
ATOM 904 O O . MET A 1 112 ? -19.633 4.158 14.280 1.00 92.31 112 MET A O 1
ATOM 908 N N . GLU A 1 113 ? -19.417 2.564 12.713 1.00 91.38 113 GLU A N 1
ATOM 909 C CA . GLU A 1 113 ? -18.003 2.280 12.964 1.00 91.38 113 GLU A CA 1
ATOM 910 C C . GLU A 1 113 ? -17.100 3.478 12.655 1.00 91.38 113 GLU A C 1
ATOM 912 O O . GLU A 1 113 ? -16.185 3.784 13.424 1.00 91.38 113 GLU A O 1
ATOM 917 N N . MET A 1 114 ? -17.372 4.208 11.570 1.00 91.19 114 MET A N 1
ATOM 918 C CA . MET A 1 114 ? -16.653 5.445 11.253 1.00 91.19 114 MET A CA 1
ATOM 919 C C . MET A 1 114 ? -16.885 6.514 12.322 1.00 91.19 114 MET A C 1
ATOM 921 O O . MET A 1 114 ? -15.932 7.161 12.760 1.00 91.19 114 MET A O 1
ATOM 925 N N . ALA A 1 115 ? -18.125 6.684 12.789 1.00 93.06 115 ALA A N 1
ATOM 926 C CA . ALA A 1 115 ? -18.438 7.634 13.851 1.00 93.06 115 ALA A CA 1
ATOM 927 C C . ALA A 1 115 ? -17.720 7.273 15.162 1.00 93.06 115 ALA A C 1
ATOM 929 O O . ALA A 1 115 ? -17.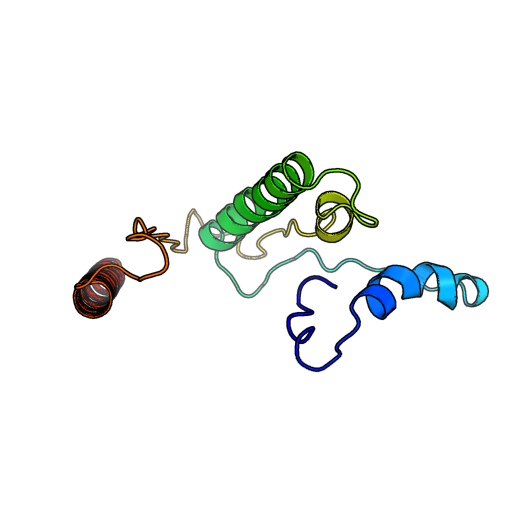160 8.153 15.821 1.00 93.06 115 ALA A O 1
ATOM 930 N N . GLN A 1 116 ? -17.687 5.988 15.526 1.00 92.31 116 GLN A N 1
ATOM 931 C CA . GLN A 1 116 ? -16.942 5.504 16.690 1.00 92.31 116 GLN A CA 1
ATOM 932 C C . GLN A 1 116 ? -15.434 5.726 16.536 1.00 92.31 116 GLN A C 1
ATOM 934 O O . GLN A 1 116 ? -14.806 6.241 17.460 1.00 92.31 116 GLN A O 1
ATOM 939 N N . ALA A 1 117 ? -14.865 5.425 15.365 1.00 90.94 117 ALA A N 1
ATOM 940 C CA . ALA A 1 117 ? -13.452 5.663 15.085 1.00 90.94 117 ALA A CA 1
ATOM 941 C C . ALA A 1 117 ? -1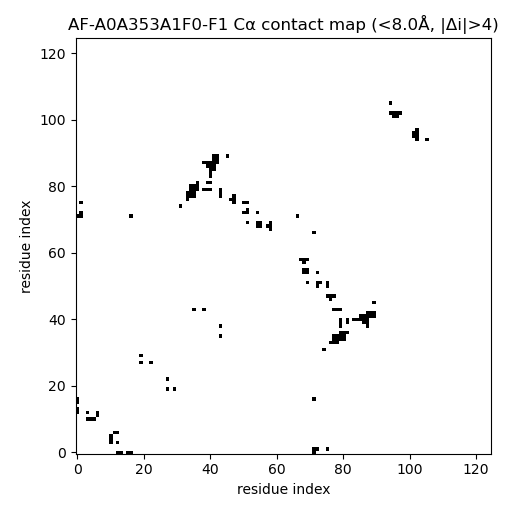3.090 7.150 15.220 1.00 90.94 117 ALA A C 1
ATOM 943 O O . ALA A 1 117 ? -12.098 7.483 15.863 1.00 90.94 117 ALA A O 1
ATOM 944 N N . ILE A 1 118 ? -13.917 8.059 14.691 1.00 91.38 118 ILE A N 1
ATOM 945 C CA . ILE A 1 118 ? -13.705 9.508 14.835 1.00 91.38 118 ILE A CA 1
ATOM 946 C C . ILE A 1 118 ? -13.746 9.925 16.310 1.00 91.38 118 ILE A C 1
ATOM 948 O O . ILE A 1 118 ? -12.887 10.688 16.748 1.00 91.38 118 ILE A O 1
ATOM 952 N N . ARG A 1 119 ? -14.720 9.433 17.089 1.00 93.44 119 ARG A N 1
ATOM 953 C CA . ARG A 1 119 ? -14.814 9.736 18.529 1.00 93.44 119 ARG A CA 1
ATOM 954 C C . ARG A 1 119 ? -13.594 9.229 19.293 1.00 93.44 119 ARG A C 1
ATOM 956 O O . ARG A 1 119 ? -13.045 9.971 20.098 1.00 93.44 119 ARG A O 1
ATOM 963 N N . GLN A 1 120 ? -13.150 8.005 19.012 1.00 90.50 120 GLN A N 1
ATOM 964 C CA . GLN A 1 120 ? -11.953 7.432 19.619 1.00 90.50 120 GLN A CA 1
ATOM 965 C C . GLN A 1 120 ? -10.718 8.275 19.289 1.00 90.50 120 GLN A C 1
ATOM 967 O O . GLN A 1 120 ? -9.977 8.648 20.192 1.00 90.50 120 GLN A O 1
ATOM 972 N N . LEU A 1 121 ? -10.520 8.636 18.020 1.00 89.19 121 LEU A N 1
ATOM 973 C CA . LEU A 1 121 ? -9.382 9.455 17.602 1.00 89.19 121 LEU A CA 1
ATOM 974 C C . LEU A 1 121 ? -9.380 10.832 18.278 1.00 89.19 121 LEU A C 1
ATOM 976 O O . LEU A 1 121 ? -8.329 11.269 18.727 1.00 89.19 121 LEU A O 1
ATOM 980 N N . LYS A 1 122 ? -10.553 11.461 18.431 1.00 89.81 122 LYS A N 1
ATOM 981 C CA . LYS A 1 122 ? -10.727 12.715 19.189 1.00 89.81 122 LYS A CA 1
ATOM 982 C C . LYS A 1 122 ? -10.551 12.581 20.706 1.00 89.81 122 LYS A C 1
ATOM 984 O O . LYS A 1 122 ? -10.482 13.589 21.386 1.00 89.81 122 LYS A O 1
ATOM 989 N N . SER A 1 123 ? -10.590 11.374 21.267 1.00 90.38 123 SER A N 1
ATOM 990 C CA . SER A 1 123 ? -10.298 11.168 22.697 1.00 90.38 123 SER A CA 1
ATOM 991 C C . SER A 1 123 ? -8.809 10.964 22.975 1.00 90.38 123 SER A C 1
ATOM 993 O O . SER A 1 123 ? -8.383 11.045 24.123 1.00 90.38 123 SER A O 1
ATOM 995 N N . LEU A 1 124 ? -8.024 10.674 21.933 1.00 81.81 124 LEU A N 1
ATOM 996 C CA . LEU A 1 124 ? -6.587 10.413 22.024 1.00 81.81 124 LEU A CA 1
ATOM 997 C C . LEU A 1 124 ? -5.738 11.691 21.869 1.00 81.81 124 LEU A C 1
ATOM 999 O O . LEU A 1 124 ? -4.517 11.609 21.994 1.00 81.81 124 LEU A O 1
ATOM 1003 N N . GLY A 1 125 ? -6.363 12.846 21.610 1.00 65.75 125 GLY A N 1
ATOM 1004 C CA . GLY A 1 125 ? -5.751 14.175 21.481 1.00 65.75 125 GLY A CA 1
ATOM 1005 C C . GLY A 1 125 ? -6.784 15.235 21.119 1.00 65.75 125 GLY A C 1
ATOM 1006 O O . GLY A 1 125 ? -6.381 16.410 20.995 1.00 65.75 125 GLY A O 1
#